Protein AF-A0A953RIX6-F1 (afdb_monomer_lite)

Sequence (64 aa):
LGGEIIRDLNETPSLRRKDVAKVLLGVIDDEGGPLIHNCASEEQQRSFDATCRKLLRFLSSASA

pLDDT: mean 91.04, std 8.51, range [45.59, 97.38]

Radius of gyration: 12.54 Å; chains: 1; bounding box: 33×14×36 Å

Structure (mmCIF, N/CA/C/O backbone):
data_AF-A0A953RIX6-F1
#
_entry.id   AF-A0A953RIX6-F1
#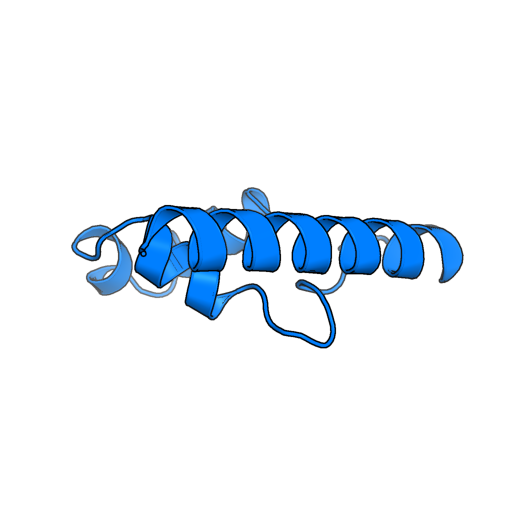
loop_
_atom_site.group_PDB
_atom_site.id
_atom_site.type_symbol
_atom_site.label_atom_id
_atom_site.label_alt_id
_atom_site.label_comp_id
_atom_site.label_asym_id
_atom_site.label_entity_id
_atom_site.label_seq_id
_atom_site.pdbx_PDB_ins_code
_atom_site.Cartn_x
_atom_site.Cartn_y
_atom_site.Cartn_z
_atom_site.occupancy
_atom_site.B_iso_or_equiv
_atom_site.auth_seq_id
_atom_site.auth_comp_id
_atom_site.auth_asym_id
_atom_site.auth_atom_id
_atom_site.pdbx_PDB_model_num
ATOM 1 N N . LEU A 1 1 ? 0.725 2.615 -4.740 1.00 88.75 1 LEU A N 1
ATOM 2 C CA . LEU A 1 1 ? -0.069 2.537 -3.492 1.00 88.75 1 LEU A CA 1
ATOM 3 C C . LEU A 1 1 ? -1.481 3.103 -3.645 1.00 88.75 1 LEU A C 1
ATOM 5 O O . LEU A 1 1 ? -2.412 2.318 -3.655 1.00 88.75 1 LEU A O 1
ATOM 9 N N . GLY A 1 2 ? -1.669 4.419 -3.824 1.00 91.44 2 GLY A N 1
ATOM 10 C CA . GLY A 1 2 ? -3.020 5.009 -3.905 1.00 91.44 2 GLY A CA 1
ATOM 11 C C . GLY A 1 2 ? -3.919 4.401 -4.991 1.00 91.44 2 GLY A C 1
ATOM 12 O O . GLY A 1 2 ? -5.087 4.136 -4.736 1.00 91.44 2 GLY A O 1
ATOM 13 N N . GLY A 1 3 ? -3.362 4.103 -6.170 1.00 92.06 3 GLY A N 1
ATOM 14 C CA . GLY A 1 3 ? -4.098 3.410 -7.234 1.00 92.06 3 GLY A CA 1
ATOM 15 C C . GLY A 1 3 ? -4.563 1.999 -6.855 1.00 92.06 3 GLY A C 1
ATOM 16 O O . GLY A 1 3 ? -5.666 1.624 -7.230 1.00 92.06 3 GLY A O 1
ATOM 17 N N . GLU A 1 4 ? -3.767 1.260 -6.074 1.00 92.75 4 GLU A N 1
ATOM 18 C CA . GLU A 1 4 ? -4.142 -0.076 -5.582 1.00 92.75 4 GLU A CA 1
ATOM 19 C C . GLU A 1 4 ? -5.293 0.026 -4.579 1.00 92.75 4 GLU A C 1
ATOM 21 O O . GLU A 1 4 ? -6.317 -0.618 -4.736 1.00 92.75 4 GLU A O 1
ATOM 26 N N . ILE A 1 5 ? -5.206 0.972 -3.640 1.00 93.19 5 ILE A N 1
ATOM 27 C CA . ILE A 1 5 ? -6.286 1.236 -2.680 1.00 93.19 5 ILE A CA 1
ATOM 28 C C . ILE A 1 5 ? -7.589 1.605 -3.406 1.00 93.19 5 ILE A C 1
ATOM 30 O O . ILE A 1 5 ? -8.662 1.124 -3.056 1.00 93.19 5 ILE A O 1
ATOM 34 N N . ILE A 1 6 ? -7.527 2.459 -4.432 1.00 93.88 6 ILE A N 1
ATOM 35 C CA . ILE A 1 6 ? -8.714 2.841 -5.216 1.00 93.88 6 ILE A CA 1
ATOM 36 C C . ILE A 1 6 ? -9.294 1.637 -5.969 1.00 93.88 6 ILE A C 1
ATOM 38 O O . ILE A 1 6 ? -10.521 1.537 -6.094 1.00 93.88 6 ILE A O 1
ATOM 42 N N . ARG A 1 7 ? -8.437 0.743 -6.471 1.00 93.06 7 ARG A N 1
ATOM 43 C CA . ARG A 1 7 ? -8.850 -0.505 -7.114 1.00 93.06 7 ARG A CA 1
ATOM 44 C C . ARG A 1 7 ? -9.564 -1.407 -6.108 1.00 93.06 7 ARG A C 1
ATOM 46 O O . ARG A 1 7 ? -10.730 -1.716 -6.339 1.00 93.06 7 ARG A O 1
ATOM 53 N N . ASP A 1 8 ? -8.961 -1.670 -4.952 1.00 92.62 8 ASP A N 1
ATOM 54 C CA . ASP A 1 8 ? -9.551 -2.474 -3.875 1.00 92.62 8 ASP A CA 1
ATOM 55 C C . ASP A 1 8 ? -10.903 -1.916 -3.411 1.00 92.62 8 ASP A C 1
ATOM 57 O O . ASP A 1 8 ? -11.871 -2.652 -3.223 1.00 92.62 8 ASP A O 1
ATOM 61 N N . LEU A 1 9 ? -11.013 -0.591 -3.266 1.00 94.19 9 LEU A N 1
ATOM 62 C CA . LEU A 1 9 ? -12.264 0.079 -2.902 1.00 94.19 9 LEU A CA 1
ATOM 63 C C . LEU A 1 9 ? -13.345 -0.024 -3.989 1.00 94.19 9 LEU A C 1
ATOM 65 O O . LEU A 1 9 ? -14.531 0.134 -3.679 1.00 94.19 9 LEU A O 1
ATOM 69 N N . ASN A 1 10 ? -12.974 -0.209 -5.257 1.00 95.00 10 ASN A N 1
ATOM 70 C CA . ASN A 1 10 ? -13.918 -0.439 -6.352 1.00 95.00 10 ASN A CA 1
ATOM 71 C C . ASN A 1 10 ? -14.317 -1.907 -6.469 1.00 95.00 10 ASN A C 1
ATOM 73 O O . ASN A 1 10 ? -15.507 -2.189 -6.587 1.00 95.00 10 ASN A O 1
ATOM 77 N N . GLU A 1 11 ? -13.353 -2.817 -6.391 1.00 95.56 11 GLU A N 1
ATOM 78 C CA . GLU A 1 11 ? -13.578 -4.259 -6.507 1.00 95.56 11 GLU A CA 1
ATOM 79 C C . GLU A 1 11 ? -14.261 -4.833 -5.262 1.00 95.56 11 GLU A C 1
ATOM 81 O O . GLU A 1 11 ? -15.096 -5.730 -5.364 1.00 95.56 11 GLU A O 1
ATOM 86 N N . THR A 1 12 ? -13.985 -4.259 -4.086 1.00 95.88 12 THR A N 1
ATOM 87 C CA . THR A 1 12 ? -14.566 -4.668 -2.804 1.00 95.88 12 THR A CA 1
ATOM 88 C C . THR A 1 12 ? -15.275 -3.488 -2.119 1.00 95.88 12 THR A C 1
ATOM 90 O O . THR A 1 12 ? -14.724 -2.843 -1.220 1.00 95.88 12 THR A O 1
ATOM 93 N N . PRO A 1 13 ? -16.551 -3.207 -2.462 1.00 93.38 13 PRO A N 1
ATOM 94 C CA . PRO A 1 13 ? -17.287 -2.045 -1.951 1.00 93.38 13 PRO A CA 1
ATOM 95 C C . PRO A 1 13 ? -17.404 -1.971 -0.421 1.00 93.38 13 PRO A C 1
ATOM 97 O O . PRO A 1 13 ? -17.557 -0.883 0.137 1.00 93.38 13 PRO A O 1
ATOM 100 N N . SER A 1 14 ? -17.325 -3.107 0.281 1.00 94.19 14 SER A N 1
ATOM 101 C CA . SER A 1 14 ? -17.364 -3.161 1.748 1.00 94.19 14 SER A CA 1
ATOM 102 C C . SER A 1 14 ? -16.143 -2.505 2.408 1.00 94.19 14 SER A C 1
ATOM 104 O O . SER A 1 14 ? -16.256 -2.036 3.542 1.00 94.19 14 SER A O 1
ATOM 106 N N . LEU A 1 15 ? -15.009 -2.388 1.703 1.00 92.81 15 LEU A N 1
ATOM 107 C CA . LEU A 1 15 ? -13.814 -1.695 2.195 1.00 92.81 15 LEU A CA 1
ATOM 108 C C . LEU A 1 15 ? -14.036 -0.187 2.359 1.00 92.81 15 LEU A C 1
ATOM 110 O O . LEU A 1 15 ? -13.431 0.412 3.241 1.00 92.81 15 LEU A O 1
ATOM 114 N N . ARG A 1 16 ? -14.971 0.421 1.612 1.00 91.44 16 ARG A N 1
ATOM 115 C CA . ARG A 1 16 ? -15.30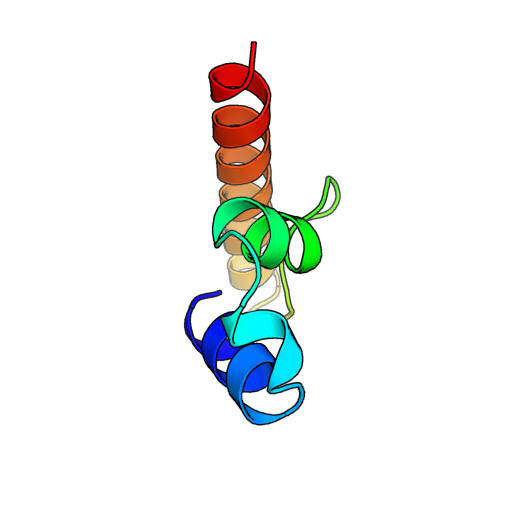8 1.856 1.735 1.00 91.44 16 ARG A CA 1
ATOM 116 C C . ARG A 1 16 ? -15.873 2.240 3.101 1.00 91.44 16 ARG A C 1
ATOM 118 O O . ARG A 1 16 ? -15.904 3.416 3.438 1.00 91.44 16 ARG A O 1
ATOM 125 N N . ARG A 1 17 ? -16.364 1.260 3.866 1.00 93.44 17 ARG A N 1
ATOM 126 C CA . ARG A 1 17 ? -16.894 1.455 5.224 1.00 93.44 17 ARG A CA 1
ATOM 127 C C . ARG A 1 17 ? -15.851 1.188 6.311 1.00 93.44 17 ARG A C 1
ATOM 129 O O . ARG A 1 17 ? -16.170 1.328 7.488 1.00 93.44 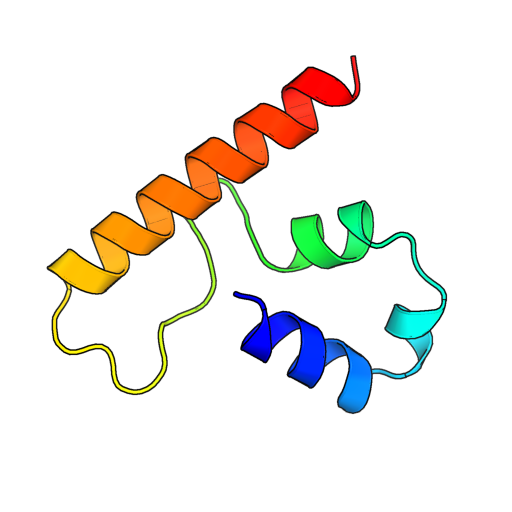17 ARG A O 1
ATOM 136 N N . LYS A 1 18 ? -14.646 0.744 5.942 1.00 92.31 18 LYS A N 1
ATOM 137 C CA . LYS A 1 18 ? -13.560 0.495 6.890 1.00 92.31 18 LYS A CA 1
ATOM 138 C C . LYS A 1 18 ? -12.755 1.768 7.117 1.00 92.31 18 LYS A C 1
ATOM 140 O O . LYS A 1 18 ? -12.693 2.647 6.264 1.00 92.31 18 LYS A O 1
ATOM 145 N N . ASP A 1 19 ? -12.109 1.815 8.275 1.00 90.94 19 ASP A N 1
ATOM 146 C CA . ASP A 1 19 ? -11.101 2.823 8.566 1.00 90.94 19 ASP A CA 1
ATOM 147 C C . ASP A 1 19 ? -9.960 2.759 7.536 1.00 90.94 19 ASP A C 1
ATOM 149 O O . ASP A 1 19 ? -9.488 1.671 7.186 1.00 90.94 19 ASP A O 1
ATOM 153 N N . VAL A 1 20 ? -9.525 3.922 7.047 1.00 87.06 20 VAL A N 1
ATOM 154 C CA . VAL A 1 20 ? -8.522 4.006 5.978 1.00 87.06 20 VAL A CA 1
ATOM 155 C C . VAL A 1 20 ? -7.170 3.441 6.408 1.00 87.06 20 VAL A C 1
ATOM 157 O O . VAL A 1 20 ? -6.491 2.839 5.580 1.00 87.06 20 VAL A O 1
ATOM 160 N N . ALA A 1 21 ? -6.795 3.547 7.688 1.00 87.69 21 ALA A N 1
ATOM 161 C CA . ALA A 1 21 ? -5.564 2.946 8.185 1.00 87.69 21 ALA A CA 1
ATOM 162 C C . ALA A 1 21 ? -5.649 1.418 8.115 1.00 87.69 21 ALA A C 1
ATOM 164 O O . ALA A 1 21 ? -4.690 0.776 7.702 1.00 87.69 21 ALA A O 1
ATOM 165 N N . LYS A 1 22 ? -6.815 0.823 8.408 1.00 89.31 22 LYS A N 1
ATOM 166 C CA . LYS A 1 22 ? -7.022 -0.629 8.249 1.00 89.31 22 LYS A CA 1
ATOM 167 C C . LYS A 1 22 ? -6.987 -1.083 6.795 1.00 89.31 22 LYS A C 1
ATOM 169 O O . LYS A 1 22 ? -6.517 -2.182 6.527 1.00 89.31 22 LYS A O 1
ATOM 174 N N . VAL A 1 23 ? -7.507 -0.274 5.871 1.00 92.19 23 VAL A N 1
ATOM 175 C CA . VAL A 1 23 ? -7.403 -0.570 4.433 1.00 92.19 23 VAL A CA 1
ATOM 176 C C . VAL A 1 23 ? -5.942 -0.506 4.003 1.00 92.19 23 VAL A C 1
ATOM 178 O O . VAL A 1 23 ? -5.454 -1.423 3.358 1.00 92.19 23 VAL A O 1
ATOM 181 N N . LEU A 1 24 ? -5.221 0.530 4.425 1.00 91.44 24 LEU A N 1
ATOM 182 C CA . LEU A 1 24 ? -3.826 0.737 4.059 1.00 91.44 24 LEU A CA 1
ATOM 183 C C . LEU A 1 24 ? -2.901 -0.351 4.633 1.00 91.44 24 LEU A C 1
ATOM 185 O O . LEU A 1 24 ? -2.060 -0.856 3.900 1.00 91.44 24 LEU A O 1
ATOM 189 N N . LEU A 1 25 ? -3.116 -0.783 5.882 1.00 91.06 25 LEU A N 1
ATOM 190 C CA . LEU A 1 25 ? -2.427 -1.928 6.505 1.00 91.06 25 LEU A CA 1
ATOM 191 C C . LEU A 1 25 ? -2.765 -3.284 5.861 1.00 91.06 25 LEU A C 1
ATOM 193 O O . LEU A 1 25 ? -2.093 -4.267 6.139 1.00 91.06 25 LEU A O 1
ATOM 197 N N . GLY A 1 26 ? -3.808 -3.361 5.032 1.00 91.12 26 GLY A N 1
ATOM 198 C CA . GLY A 1 26 ? -4.094 -4.547 4.220 1.00 91.12 26 GLY A CA 1
ATOM 199 C C . GLY A 1 26 ? -3.311 -4.593 2.906 1.00 91.12 26 GLY A C 1
ATOM 200 O O . GLY A 1 26 ? -3.317 -5.626 2.248 1.00 91.12 26 GLY A O 1
ATOM 201 N N . VAL A 1 27 ? -2.672 -3.483 2.520 1.00 93.81 27 VAL A N 1
ATOM 202 C CA . VAL A 1 27 ? -1.964 -3.322 1.238 1.00 93.81 27 VAL A CA 1
ATOM 203 C C . VAL A 1 27 ? -0.444 -3.244 1.430 1.00 93.81 27 VAL A C 1
ATOM 205 O O . VAL A 1 27 ? 0.303 -3.453 0.477 1.00 93.81 27 VAL A O 1
ATOM 208 N N . ILE A 1 28 ? 0.027 -2.920 2.639 1.00 95.12 28 ILE A N 1
ATOM 209 C CA . ILE A 1 28 ? 1.454 -2.873 2.981 1.00 95.12 28 ILE A CA 1
ATOM 210 C C . ILE A 1 28 ? 1.757 -3.771 4.178 1.00 95.12 28 ILE A C 1
ATOM 212 O O . ILE A 1 28 ? 0.966 -3.840 5.119 1.00 95.12 28 ILE A O 1
ATOM 216 N N . ASP A 1 29 ? 2.936 -4.379 4.168 1.00 91.44 29 ASP A N 1
ATOM 217 C CA . ASP A 1 29 ? 3.435 -5.276 5.209 1.00 91.44 29 ASP A CA 1
ATOM 218 C C . ASP A 1 29 ? 4.945 -5.059 5.453 1.00 91.44 29 ASP A C 1
ATOM 220 O O . ASP A 1 29 ? 5.519 -4.030 5.068 1.00 91.44 29 ASP A O 1
ATOM 224 N N . ASP A 1 30 ? 5.581 -5.975 6.188 1.00 91.31 30 ASP A N 1
ATOM 225 C CA . ASP A 1 30 ? 7.007 -5.889 6.494 1.00 91.31 30 ASP A CA 1
ATOM 226 C C . ASP A 1 30 ? 7.917 -6.201 5.297 1.00 91.31 30 ASP A C 1
ATOM 228 O O . ASP A 1 30 ? 9.076 -5.782 5.314 1.00 91.31 30 ASP A O 1
ATOM 232 N N . GLU A 1 31 ? 7.403 -6.831 4.240 1.00 91.38 31 GLU A N 1
ATOM 233 C CA . GLU A 1 31 ? 8.125 -7.047 2.989 1.00 91.38 31 GLU A CA 1
ATOM 234 C C . GLU A 1 31 ? 8.055 -5.799 2.102 1.00 91.38 31 GLU A C 1
ATOM 236 O O . GLU A 1 31 ? 9.069 -5.407 1.513 1.00 91.38 31 GLU A O 1
ATOM 241 N N . GLY A 1 32 ? 6.929 -5.082 2.076 1.00 93.81 32 GLY A N 1
ATOM 242 C CA . GLY A 1 32 ? 6.817 -3.846 1.307 1.00 93.81 32 GLY A CA 1
ATOM 243 C C . GLY A 1 32 ? 5.396 -3.432 0.962 1.00 93.81 32 GLY A C 1
ATOM 244 O O . GLY A 1 32 ? 4.537 -3.296 1.829 1.00 93.81 32 GLY A O 1
ATOM 245 N N . GLY A 1 33 ? 5.189 -3.096 -0.310 1.00 94.56 33 GLY A N 1
ATOM 246 C CA . GLY A 1 33 ? 3.880 -2.742 -0.844 1.00 94.56 33 GLY A CA 1
ATOM 247 C C . GLY A 1 33 ? 3.587 -3.491 -2.144 1.00 94.56 33 GLY A C 1
ATOM 248 O O . GLY A 1 33 ? 4.378 -4.325 -2.578 1.00 94.56 33 GLY A O 1
ATOM 249 N N . PRO A 1 34 ? 2.466 -3.178 -2.810 1.00 95.00 34 PRO A N 1
ATOM 250 C CA . PRO A 1 34 ? 2.064 -3.865 -4.028 1.00 95.00 34 PRO A CA 1
ATOM 251 C C . PRO A 1 34 ? 3.075 -3.654 -5.160 1.00 95.00 34 PRO A C 1
ATOM 253 O O . PRO A 1 34 ? 3.775 -2.637 -5.225 1.00 95.00 34 PRO A O 1
ATOM 256 N N . LEU A 1 35 ? 3.103 -4.593 -6.106 1.00 93.44 35 LEU A N 1
ATOM 257 C CA . LEU A 1 35 ? 3.929 -4.465 -7.301 1.00 93.44 35 LEU A CA 1
ATOM 258 C C . LEU A 1 35 ? 3.533 -3.220 -8.100 1.00 93.44 35 LEU A C 1
ATOM 260 O O . LEU A 1 35 ? 2.361 -2.987 -8.408 1.00 93.44 35 LEU A O 1
ATOM 264 N N . ILE A 1 36 ? 4.527 -2.416 -8.472 1.00 92.81 36 ILE A N 1
ATOM 265 C CA . ILE A 1 36 ? 4.298 -1.252 -9.319 1.00 92.81 36 ILE A CA 1
ATOM 266 C C . ILE A 1 36 ? 3.941 -1.741 -10.722 1.00 92.81 36 ILE A C 1
ATOM 268 O O . ILE A 1 36 ? 4.727 -2.412 -11.393 1.00 92.81 36 ILE A O 1
ATOM 272 N N . HIS A 1 37 ? 2.761 -1.360 -11.204 1.00 87.88 37 HIS A N 1
ATOM 273 C CA . HIS A 1 37 ? 2.394 -1.614 -12.590 1.00 87.88 37 HIS A CA 1
ATOM 274 C C . HIS A 1 37 ? 3.320 -0.834 -13.535 1.00 87.88 37 HIS A C 1
ATOM 276 O O . HIS A 1 37 ? 3.545 0.359 -13.329 1.00 87.88 37 HIS A O 1
ATOM 282 N N . ASN A 1 38 ? 3.848 -1.502 -14.565 1.00 87.50 38 ASN A N 1
ATOM 283 C CA . ASN A 1 38 ? 4.881 -0.966 -15.462 1.00 87.50 38 ASN A CA 1
ATOM 284 C C . ASN A 1 38 ? 6.151 -0.508 -14.722 1.00 87.50 38 ASN A C 1
ATOM 286 O O . ASN A 1 38 ? 6.726 0.534 -15.039 1.00 87.50 38 ASN A O 1
ATOM 290 N N . CYS A 1 39 ? 6.578 -1.273 -13.712 1.00 88.69 39 CYS A N 1
ATOM 291 C CA . CYS A 1 39 ? 7.826 -1.009 -13.009 1.00 88.69 39 CYS A CA 1
ATOM 292 C C . CYS A 1 39 ? 9.008 -0.996 -13.991 1.00 88.69 39 CYS A C 1
ATOM 294 O O . CYS A 1 39 ? 9.229 -1.966 -14.714 1.00 88.69 39 CYS A O 1
ATOM 296 N N . ALA A 1 40 ? 9.768 0.102 -14.010 1.00 88.50 40 ALA A N 1
ATOM 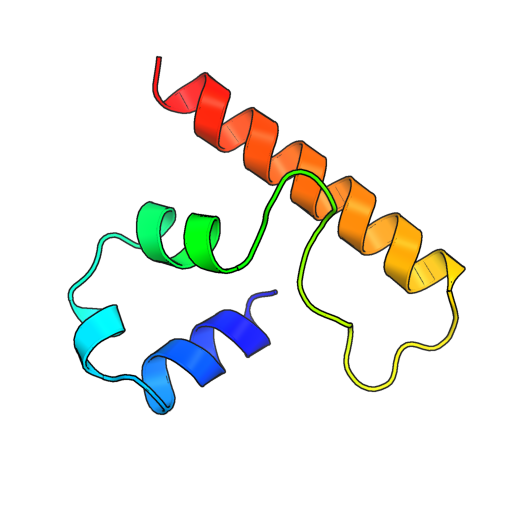297 C CA . ALA A 1 40 ? 10.885 0.269 -14.936 1.00 88.50 40 ALA A CA 1
ATOM 298 C C . ALA A 1 40 ? 12.114 -0.572 -14.545 1.00 88.50 40 ALA A C 1
ATOM 300 O O . ALA A 1 40 ? 12.959 -0.853 -15.393 1.00 88.50 40 ALA A O 1
ATOM 301 N N . SER A 1 41 ? 12.235 -0.955 -13.267 1.00 95.00 41 SER A N 1
ATOM 302 C CA . SER A 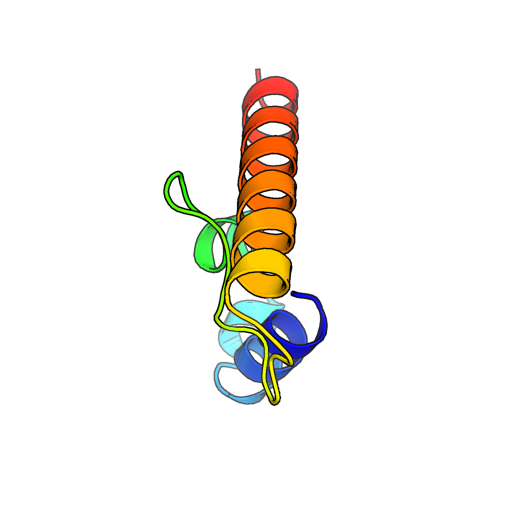1 41 ? 13.367 -1.723 -12.743 1.00 95.00 41 SER A CA 1
ATOM 303 C C . SER A 1 41 ? 13.084 -2.313 -11.358 1.00 95.00 41 SER A C 1
ATOM 305 O O . SER A 1 41 ? 12.288 -1.783 -10.583 1.00 95.00 41 SER A O 1
ATOM 307 N N . GLU A 1 42 ? 13.811 -3.369 -10.986 1.00 95.75 42 GLU A N 1
ATOM 308 C CA . GLU A 1 42 ? 13.756 -3.917 -9.622 1.00 95.75 42 GLU A CA 1
ATOM 309 C C . GLU A 1 42 ? 14.192 -2.900 -8.558 1.00 95.75 42 GLU A C 1
ATOM 311 O O . GLU A 1 42 ? 13.706 -2.927 -7.432 1.00 95.75 42 GLU A O 1
ATOM 316 N N . GLU A 1 43 ? 15.101 -1.982 -8.895 1.00 96.69 43 GLU A N 1
ATOM 317 C CA . GLU A 1 43 ? 15.522 -0.919 -7.979 1.00 96.69 43 GLU A CA 1
ATOM 318 C C . GLU A 1 43 ? 14.368 0.026 -7.631 1.00 96.69 43 GLU A C 1
ATOM 320 O O . GLU A 1 43 ? 14.204 0.397 -6.466 1.00 96.69 43 GLU A O 1
ATOM 325 N N . GLN A 1 44 ? 13.527 0.361 -8.613 1.00 95.56 44 GLN A N 1
ATOM 326 C CA . GLN A 1 44 ? 12.336 1.168 -8.381 1.00 95.56 44 GLN A CA 1
ATOM 327 C C . GLN A 1 44 ? 11.365 0.454 -7.430 1.00 95.56 44 GLN A C 1
ATOM 329 O O . GLN A 1 44 ? 10.855 1.084 -6.501 1.00 95.56 44 GLN A O 1
ATOM 334 N N . GLN A 1 45 ? 11.160 -0.856 -7.613 1.00 96.62 45 GLN A N 1
ATOM 335 C CA . GLN A 1 45 ? 10.344 -1.657 -6.697 1.00 96.62 45 GLN A CA 1
ATOM 336 C C . GLN A 1 45 ? 10.953 -1.673 -5.289 1.00 96.62 45 GLN A C 1
ATOM 338 O O . GLN A 1 45 ? 10.277 -1.307 -4.333 1.00 96.62 45 GLN A O 1
ATOM 343 N N . ARG A 1 46 ? 12.257 -1.957 -5.157 1.00 96.75 46 ARG A N 1
ATOM 344 C CA . ARG A 1 46 ? 12.961 -1.960 -3.861 1.00 96.75 46 ARG A CA 1
ATOM 345 C C . ARG A 1 46 ? 12.844 -0.623 -3.122 1.00 96.75 46 ARG A C 1
ATOM 347 O O . ARG A 1 46 ? 12.669 -0.603 -1.902 1.00 96.75 46 ARG A O 1
ATOM 354 N N . SER A 1 47 ? 12.941 0.494 -3.845 1.00 96.62 47 SER A N 1
ATOM 355 C CA . SER A 1 47 ? 12.772 1.844 -3.288 1.00 96.62 47 SER A CA 1
ATOM 356 C C . SER A 1 47 ? 11.341 2.085 -2.788 1.00 96.62 47 SER A C 1
ATOM 358 O O . SER A 1 47 ? 11.123 2.641 -1.702 1.00 96.62 47 SER A O 1
ATOM 360 N N . PHE A 1 48 ? 10.351 1.611 -3.543 1.00 96.38 48 PHE A N 1
ATOM 361 C CA . PHE A 1 48 ? 8.948 1.679 -3.157 1.00 96.38 48 PHE A CA 1
ATOM 362 C C . PHE A 1 48 ? 8.635 0.805 -1.939 1.00 96.38 48 PHE A C 1
ATOM 364 O O . PHE A 1 48 ? 8.023 1.297 -0.989 1.00 96.38 48 PHE A O 1
ATOM 371 N N . ASP A 1 49 ? 9.137 -0.427 -1.899 1.00 97.00 49 ASP A N 1
ATOM 372 C CA . ASP A 1 49 ? 8.973 -1.331 -0.759 1.00 97.00 49 ASP A CA 1
ATOM 373 C C . ASP A 1 49 ? 9.605 -0.734 0.504 1.00 97.00 49 ASP A C 1
ATOM 375 O O . ASP A 1 49 ? 8.990 -0.700 1.570 1.00 97.00 49 ASP A O 1
ATOM 379 N N . ALA A 1 50 ? 10.801 -0.147 0.383 1.00 97.38 50 ALA A N 1
ATOM 380 C CA . ALA A 1 50 ? 11.448 0.561 1.486 1.00 97.38 50 ALA A CA 1
ATOM 381 C C . ALA A 1 50 ? 10.615 1.745 2.005 1.00 97.38 50 ALA A C 1
ATOM 383 O O . ALA A 1 50 ? 10.631 2.034 3.204 1.00 97.38 50 ALA A O 1
ATOM 384 N N . THR A 1 51 ? 9.887 2.430 1.124 1.00 96.69 51 THR A N 1
ATOM 385 C CA . THR A 1 51 ? 8.973 3.515 1.504 1.00 96.69 51 THR A CA 1
ATOM 386 C C . THR A 1 51 ? 7.734 2.971 2.215 1.00 96.69 51 THR A C 1
ATOM 388 O O . THR A 1 51 ? 7.351 3.513 3.253 1.00 96.69 51 THR A O 1
ATOM 391 N N . CYS A 1 52 ? 7.160 1.867 1.729 1.00 96.75 52 CYS A N 1
ATOM 392 C CA . CYS A 1 52 ? 6.019 1.202 2.360 1.00 96.75 52 CYS A CA 1
ATOM 393 C C . CYS A 1 52 ? 6.361 0.712 3.772 1.00 96.75 52 CYS A C 1
ATOM 395 O O . CYS A 1 52 ? 5.634 1.028 4.710 1.00 96.75 52 CYS A O 1
ATOM 397 N N . ARG A 1 53 ? 7.531 0.092 3.974 1.00 95.94 53 ARG A N 1
ATOM 398 C CA . ARG A 1 53 ? 8.002 -0.319 5.311 1.00 95.94 53 ARG A CA 1
ATOM 399 C C . ARG A 1 53 ? 8.156 0.858 6.279 1.00 95.94 53 ARG A C 1
ATOM 401 O O . ARG A 1 53 ? 7.812 0.757 7.457 1.00 95.94 53 ARG A O 1
ATOM 408 N N . LYS A 1 54 ? 8.661 2.006 5.804 1.00 95.50 54 LYS A N 1
ATOM 409 C CA . LYS A 1 54 ? 8.761 3.230 6.626 1.00 95.50 54 LYS A CA 1
ATOM 410 C C . LYS A 1 54 ? 7.380 3.755 7.016 1.00 95.50 54 LYS A C 1
ATOM 412 O O . LYS A 1 54 ? 7.198 4.147 8.167 1.00 95.50 54 LYS A O 1
ATOM 417 N N . LEU A 1 55 ? 6.432 3.747 6.079 1.00 93.75 55 LEU A N 1
ATOM 418 C CA . LEU A 1 55 ? 5.050 4.150 6.329 1.00 93.75 55 LEU A CA 1
ATOM 419 C C . LEU A 1 55 ? 4.369 3.212 7.331 1.00 93.75 55 LEU A C 1
ATOM 421 O O . LEU A 1 55 ? 3.777 3.696 8.292 1.00 93.75 55 LEU A O 1
ATOM 425 N N . LEU A 1 56 ? 4.525 1.895 7.167 1.00 93.50 56 LEU A N 1
ATOM 426 C CA . LEU A 1 56 ? 4.030 0.898 8.115 1.00 93.50 56 LEU A CA 1
ATOM 427 C C . LEU A 1 56 ? 4.559 1.178 9.523 1.00 93.50 56 LEU A C 1
ATOM 429 O O . LEU A 1 56 ? 3.784 1.297 10.466 1.00 93.50 56 LEU A O 1
ATOM 433 N N . ARG A 1 57 ? 5.876 1.375 9.667 1.00 92.69 57 ARG A N 1
ATOM 434 C C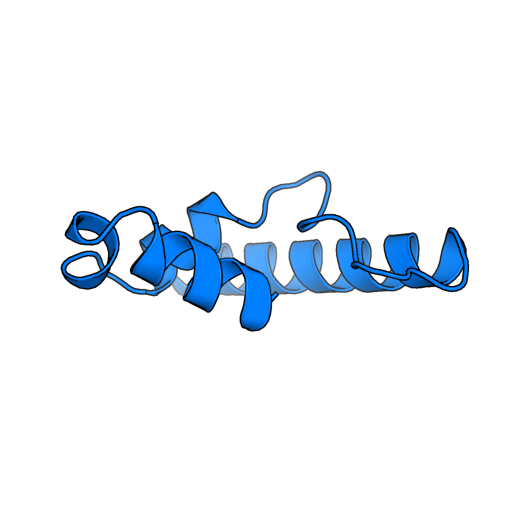A . ARG A 1 57 ? 6.489 1.681 10.966 1.00 92.69 57 ARG A CA 1
ATOM 435 C C . ARG A 1 57 ? 5.955 2.975 11.580 1.00 92.69 57 ARG A C 1
ATOM 437 O O . ARG A 1 57 ? 5.748 3.022 12.788 1.00 92.69 57 ARG A O 1
ATOM 444 N N . PHE A 1 58 ? 5.738 4.011 10.771 1.00 91.62 58 PHE A N 1
ATOM 445 C CA . PHE A 1 58 ? 5.141 5.263 11.234 1.00 91.62 58 PHE A CA 1
ATOM 446 C C . PHE A 1 58 ? 3.723 5.046 11.777 1.00 91.62 58 PHE A C 1
ATOM 448 O O . PHE A 1 58 ? 3.421 5.495 12.877 1.00 91.62 58 PHE A O 1
ATOM 455 N N . LEU A 1 59 ? 2.879 4.308 11.053 1.00 87.88 59 LEU A N 1
ATOM 456 C CA . LEU A 1 59 ? 1.493 4.044 11.452 1.00 87.88 59 LEU A CA 1
ATOM 457 C C . LEU A 1 59 ? 1.403 3.150 12.692 1.00 87.88 59 LEU A C 1
ATOM 459 O O . LEU A 1 59 ? 0.607 3.423 13.590 1.00 87.88 59 LEU A O 1
ATOM 463 N N . SER A 1 60 ? 2.262 2.134 12.783 1.00 85.56 60 SER A N 1
ATOM 464 C CA . SER A 1 60 ? 2.362 1.276 13.967 1.00 85.56 60 SER A CA 1
ATOM 465 C C . SER A 1 60 ? 2.888 2.037 15.185 1.00 85.56 60 SER A C 1
ATOM 467 O O . SER A 1 60 ? 2.442 1.785 16.297 1.00 85.56 60 SER A O 1
ATOM 469 N N . SER A 1 61 ? 3.799 2.996 14.988 1.00 82.38 61 SER A N 1
ATOM 470 C CA . SER A 1 61 ? 4.310 3.851 16.066 1.00 82.38 61 SER A CA 1
ATOM 471 C C . SER A 1 61 ? 3.322 4.938 16.497 1.00 82.38 61 SER A C 1
ATOM 473 O O . SER A 1 61 ? 3.390 5.378 17.637 1.00 82.38 61 SER A O 1
ATOM 475 N N . ALA A 1 62 ? 2.448 5.401 15.602 1.00 66.69 62 ALA A N 1
ATOM 476 C CA . ALA A 1 62 ? 1.434 6.417 15.890 1.00 66.69 62 ALA A CA 1
ATOM 477 C C . ALA A 1 62 ? 0.175 5.844 16.568 1.00 66.69 62 ALA A C 1
ATOM 479 O O . ALA A 1 62 ? -0.697 6.601 16.981 1.00 66.69 62 ALA A O 1
ATOM 480 N N . SER A 1 63 ? 0.080 4.515 16.662 1.00 56.56 63 SER A N 1
ATOM 481 C CA . SER A 1 63 ? -1.028 3.788 17.294 1.00 56.56 63 SER A CA 1
ATOM 482 C C . SER A 1 63 ? -0.716 3.349 18.737 1.00 56.56 63 SER A C 1
ATOM 484 O O . SER A 1 63 ? -1.459 2.536 19.288 1.00 56.56 63 SER A O 1
ATOM 486 N N . ALA A 1 64 ? 0.388 3.845 19.314 1.00 45.59 64 ALA A N 1
ATOM 487 C CA . ALA A 1 64 ? 0.846 3.588 20.683 1.00 45.59 64 ALA A CA 1
ATOM 488 C C . ALA A 1 64 ? 0.505 4.747 21.631 1.00 45.59 64 ALA A C 1
ATOM 490 O O . ALA A 1 64 ? 0.544 5.913 21.174 1.00 45.59 64 ALA A O 1
#

Foldseek 3Di:
DVVVLVVCCVVPVVCVVDDVLVSLPVQADCQAGDDDDVDPDVVSVVVRRVVSNVVVVVSVVVVD

Secondary structure (DSSP, 8-state):
-HHHHHHHHHH-GGGGGS-HHHHHTTT--SS--PPPTT-S-HHHHHHHHHHHHHHHHHHHHTT-